Protein AF-A0A2I2KWT9-F1 (afdb_monomer_lite)

Foldseek 3Di:
DDDPPDPPPPPDQDFPDDDPQDGDTDRQPQKDADSQQGDIDSHVVVVVVCQVVPPRNPPPPPPPPPPDDDPDDDDDD

pLDDT: mean 76.05, std 16.82, range [42.34, 95.31]

Structure (mmCIF, N/CA/C/O backbone):
data_AF-A0A2I2KWT9-F1
#
_entry.id   AF-A0A2I2KWT9-F1
#
loop_
_atom_site.group_PDB
_atom_site.id
_atom_site.type_symbol
_atom_site.label_atom_id
_atom_site.label_alt_id
_atom_site.label_comp_id
_atom_site.label_asym_id
_atom_site.label_entity_id
_atom_site.label_seq_id
_atom_site.pdbx_PDB_ins_code
_atom_site.Cartn_x
_atom_site.Cartn_y
_atom_site.Cartn_z
_atom_site.occupancy
_atom_site.B_iso_or_equiv
_atom_site.auth_seq_id
_atom_site.auth_comp_id
_atom_site.auth_asym_id
_atom_site.auth_atom_id
_atom_site.pdbx_PDB_model_num
ATOM 1 N N . MET A 1 1 ? -34.858 -13.113 31.176 1.00 54.84 1 MET A N 1
ATOM 2 C CA . MET A 1 1 ? -33.813 -13.767 30.355 1.00 54.84 1 MET A CA 1
ATOM 3 C C . MET A 1 1 ? -32.483 -13.069 30.609 1.00 54.84 1 MET A C 1
ATOM 5 O O . MET A 1 1 ? -32.389 -11.896 30.258 1.00 54.84 1 MET A O 1
ATOM 9 N N . PRO A 1 2 ? -31.481 -13.690 31.254 1.00 61.38 2 PRO A N 1
ATOM 10 C CA . PRO A 1 2 ? -30.196 -13.031 31.441 1.00 61.38 2 PRO A CA 1
ATOM 11 C C . PRO A 1 2 ? -29.445 -13.032 30.103 1.00 61.38 2 PRO A C 1
ATOM 13 O O . PRO A 1 2 ? -29.268 -14.077 29.475 1.00 61.38 2 PRO A O 1
ATOM 16 N N . ARG A 1 3 ? -29.047 -11.846 29.631 1.00 63.38 3 ARG A N 1
ATOM 17 C CA . ARG A 1 3 ? -28.207 -11.695 28.437 1.00 63.38 3 ARG A CA 1
ATOM 18 C C . ARG A 1 3 ? -26.864 -12.376 28.713 1.00 63.38 3 ARG A C 1
ATOM 20 O O . ARG A 1 3 ? -26.176 -11.996 29.657 1.00 63.38 3 ARG A O 1
ATOM 27 N N . ARG A 1 4 ? -26.492 -13.380 27.908 1.00 68.44 4 ARG A N 1
ATOM 28 C CA . ARG A 1 4 ? -25.144 -13.966 27.948 1.00 68.44 4 ARG A CA 1
ATOM 29 C C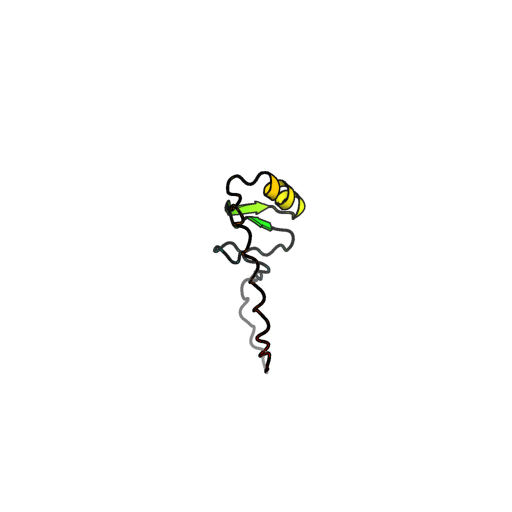 . ARG A 1 4 ? -24.136 -12.839 27.710 1.00 68.44 4 ARG A C 1
ATOM 31 O O . ARG A 1 4 ? -24.188 -12.200 26.661 1.00 68.44 4 ARG A O 1
ATOM 38 N N . ARG A 1 5 ? -23.247 -12.586 28.677 1.00 63.97 5 ARG A N 1
ATOM 39 C CA . ARG A 1 5 ? -22.056 -11.752 28.464 1.00 63.97 5 ARG A CA 1
ATOM 40 C C . ARG A 1 5 ? -21.266 -12.401 27.333 1.00 63.97 5 ARG A C 1
ATOM 42 O O . ARG A 1 5 ? -20.862 -13.555 27.462 1.00 63.97 5 ARG A O 1
ATOM 49 N N . GLN A 1 6 ? -21.119 -11.694 26.216 1.00 68.31 6 GLN A N 1
ATOM 50 C CA . GLN A 1 6 ? -20.132 -12.073 25.212 1.00 68.31 6 GLN A CA 1
ATOM 51 C C . GLN A 1 6 ? -18.768 -12.074 25.915 1.00 68.31 6 GLN A C 1
ATOM 53 O O . GLN A 1 6 ? -18.505 -11.135 26.675 1.00 68.31 6 GLN A O 1
ATOM 58 N N . PRO A 1 7 ? -17.933 -13.111 25.733 1.00 65.88 7 PRO A N 1
ATOM 59 C CA . PRO A 1 7 ? -16.553 -13.033 26.172 1.00 65.88 7 PRO A CA 1
ATOM 60 C C . PRO A 1 7 ? -15.946 -11.793 25.522 1.00 65.88 7 PRO A C 1
ATOM 62 O O . PRO A 1 7 ? -16.215 -11.498 24.358 1.00 65.88 7 PRO A O 1
ATOM 65 N N . GLU A 1 8 ? -15.200 -11.043 26.316 1.00 65.38 8 GLU A N 1
ATOM 66 C CA . GLU A 1 8 ? -14.422 -9.877 25.921 1.00 65.38 8 GLU A CA 1
ATOM 67 C C . GLU A 1 8 ? -13.404 -10.330 24.870 1.00 65.38 8 GLU A C 1
ATOM 69 O O . GLU A 1 8 ? -12.268 -10.691 25.162 1.00 65.38 8 GLU A O 1
ATOM 74 N N . ALA A 1 9 ? -13.865 -10.417 23.621 1.00 64.62 9 ALA A N 1
ATOM 75 C CA . ALA A 1 9 ? -13.020 -10.664 22.479 1.00 64.62 9 ALA A CA 1
ATOM 76 C C . ALA A 1 9 ? -12.027 -9.509 22.462 1.00 64.62 9 ALA A C 1
ATOM 78 O O . ALA A 1 9 ? -12.425 -8.368 22.218 1.00 64.62 9 ALA A O 1
ATOM 79 N N . ALA A 1 10 ? -10.764 -9.806 22.785 1.00 66.31 10 ALA A N 1
ATOM 80 C CA . ALA A 1 10 ? -9.661 -8.871 22.632 1.00 66.31 10 ALA A CA 1
ATOM 81 C C . ALA A 1 10 ? -9.867 -8.130 21.311 1.00 66.31 10 ALA A C 1
ATOM 83 O O . ALA A 1 10 ? -10.089 -8.786 20.289 1.00 66.31 10 ALA A O 1
ATOM 84 N N . ALA A 1 11 ? -9.916 -6.796 21.369 1.00 69.06 11 ALA A N 1
ATOM 85 C CA . ALA A 1 11 ? -10.318 -5.959 20.248 1.00 69.06 11 ALA A CA 1
ATOM 86 C C . ALA A 1 11 ? -9.477 -6.326 19.019 1.00 69.06 11 ALA A C 1
ATOM 88 O O . ALA A 1 11 ? -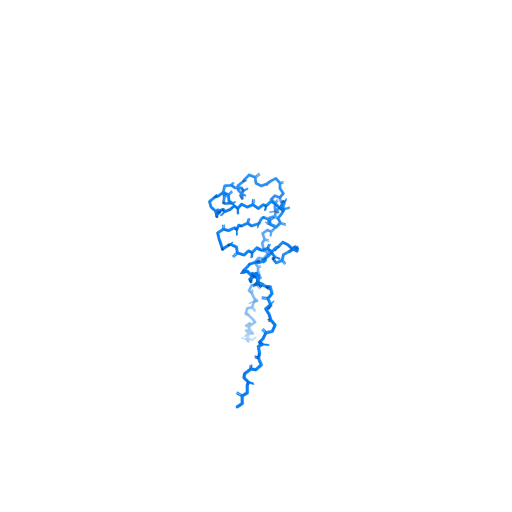8.312 -5.948 18.910 1.00 69.06 11 ALA A O 1
ATOM 89 N N . ARG A 1 12 ? -10.045 -7.134 18.117 1.00 73.88 12 ARG A N 1
ATOM 90 C CA . ARG A 1 12 ? -9.379 -7.507 16.874 1.00 73.88 12 ARG A CA 1
ATOM 91 C C . ARG A 1 12 ? -9.373 -6.255 16.018 1.00 73.88 12 ARG A C 1
ATOM 93 O O . ARG A 1 12 ? -10.432 -5.836 15.556 1.00 73.88 12 ARG A O 1
ATOM 100 N N . ILE A 1 13 ? -8.202 -5.647 15.848 1.00 79.19 13 ILE A N 1
ATOM 101 C CA . ILE A 1 13 ? -8.054 -4.521 14.932 1.00 79.19 13 ILE A CA 1
ATOM 102 C C . ILE A 1 13 ? -8.254 -5.083 13.518 1.00 79.19 13 ILE A C 1
ATOM 104 O O . ILE A 1 13 ? -7.552 -6.024 13.140 1.00 79.19 13 ILE A O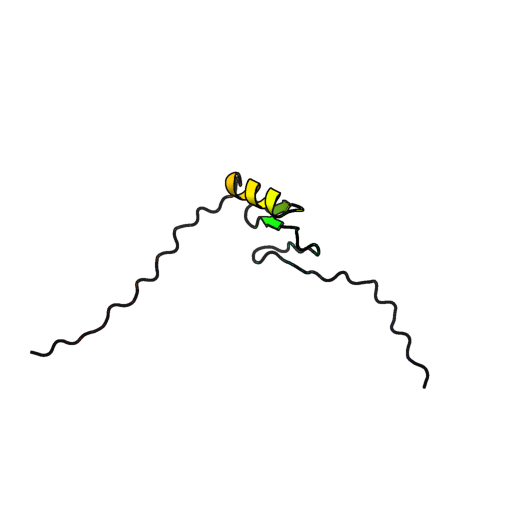 1
ATOM 108 N N . PRO A 1 14 ? -9.241 -4.588 12.755 1.00 86.19 14 PRO A N 1
ATOM 109 C CA . PR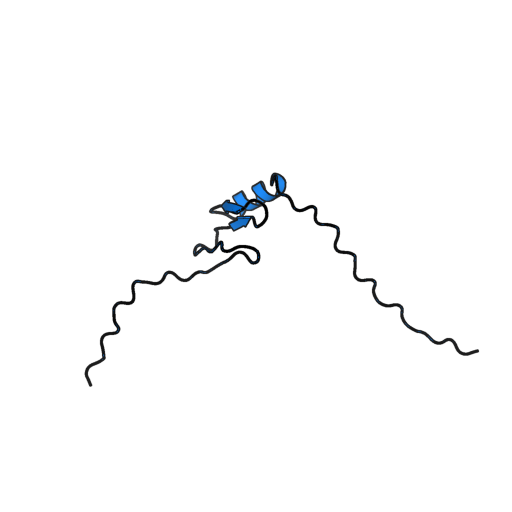O A 1 14 ? -9.502 -5.100 11.422 1.00 86.19 14 PRO A CA 1
ATOM 110 C C . PRO A 1 14 ? -8.343 -4.742 10.491 1.00 86.19 14 PRO A C 1
ATOM 112 O O . PRO A 1 14 ? -7.901 -3.595 10.456 1.00 86.19 14 PRO A O 1
ATOM 115 N N . VAL A 1 15 ? -7.887 -5.716 9.705 1.00 90.31 15 VAL A N 1
ATOM 116 C CA . VAL A 1 15 ? -7.021 -5.451 8.553 1.00 90.31 15 VAL A CA 1
ATOM 117 C C . VAL A 1 15 ? -7.847 -4.691 7.520 1.00 90.31 15 VAL A C 1
ATOM 119 O O . VAL A 1 15 ? -8.919 -5.151 7.128 1.00 90.31 15 VAL A O 1
ATOM 122 N N . THR A 1 16 ? -7.361 -3.530 7.095 1.00 91.94 16 THR A N 1
ATOM 123 C CA . THR A 1 16 ? -8.053 -2.670 6.122 1.00 91.94 16 THR A CA 1
ATOM 124 C C . THR A 1 16 ? -7.407 -2.745 4.744 1.00 91.94 16 THR A C 1
ATOM 126 O O . THR A 1 16 ? -8.077 -2.482 3.747 1.00 91.94 16 THR A O 1
ATOM 129 N N . ALA A 1 17 ? -6.141 -3.164 4.670 1.00 91.31 17 ALA A N 1
ATOM 130 C CA . ALA A 1 17 ? -5.411 -3.330 3.425 1.00 91.31 17 ALA A CA 1
ATOM 131 C C . ALA A 1 17 ? -4.368 -4.457 3.507 1.00 91.31 17 ALA A C 1
ATOM 133 O O . ALA A 1 17 ? -3.843 -4.798 4.569 1.00 91.31 17 ALA A O 1
ATOM 134 N N . SER A 1 18 ? -4.084 -5.055 2.351 1.00 92.69 18 SER A N 1
ATOM 135 C CA . SER A 1 18 ? -3.088 -6.114 2.180 1.00 92.69 18 SER A CA 1
ATOM 136 C C . SER A 1 18 ? -2.411 -5.992 0.820 1.00 92.69 18 SER A C 1
ATOM 138 O O . SER A 1 18 ? -2.985 -5.447 -0.129 1.00 92.69 18 SER A O 1
ATOM 140 N N . CYS A 1 19 ? -1.183 -6.492 0.707 1.00 91.38 19 CYS A N 1
ATOM 141 C CA . CYS A 1 19 ? -0.502 -6.566 -0.575 1.00 91.38 19 CYS A CA 1
ATOM 142 C C . CYS A 1 19 ? -0.991 -7.785 -1.369 1.00 91.38 19 CYS A C 1
ATOM 144 O O . CYS A 1 19 ? -0.918 -8.912 -0.902 1.00 91.38 19 CYS A O 1
ATOM 146 N N . ALA A 1 20 ? -1.402 -7.592 -2.624 1.00 85.31 20 ALA A N 1
ATOM 147 C CA . ALA A 1 20 ? -1.832 -8.700 -3.487 1.00 85.31 20 ALA A CA 1
ATOM 148 C C . ALA A 1 20 ? -0.693 -9.655 -3.919 1.00 85.31 20 ALA A C 1
ATOM 150 O O . ALA A 1 20 ? -0.949 -10.620 -4.635 1.00 85.31 20 ALA A O 1
ATOM 151 N N . GLY A 1 21 ? 0.561 -9.359 -3.560 1.00 85.88 21 GLY A N 1
ATOM 152 C CA . GLY A 1 21 ? 1.739 -10.131 -3.968 1.00 85.88 21 GLY A CA 1
ATOM 153 C C . GLY A 1 21 ? 2.597 -10.667 -2.822 1.00 85.88 21 GLY A C 1
ATOM 154 O O . GLY A 1 21 ? 3.584 -11.340 -3.104 1.00 85.88 21 GLY A O 1
ATOM 155 N N . CYS A 1 22 ? 2.273 -10.359 -1.564 1.00 91.62 22 CYS A N 1
ATOM 156 C CA . CYS A 1 22 ? 3.007 -10.837 -0.390 1.00 91.62 22 CYS A CA 1
ATOM 157 C C . CYS A 1 22 ? 2.125 -10.782 0.867 1.00 91.62 22 CYS A C 1
ATOM 159 O O . CYS A 1 22 ? 1.063 -10.168 0.851 1.00 91.62 22 CYS A O 1
ATOM 161 N N . ASP A 1 23 ? 2.589 -11.358 1.975 1.00 93.44 23 ASP A N 1
ATOM 162 C CA . ASP A 1 23 ? 1.814 -11.460 3.223 1.00 93.44 23 ASP A CA 1
ATOM 163 C C . ASP A 1 23 ? 1.758 -10.158 4.049 1.00 93.44 23 ASP A C 1
ATOM 165 O O . ASP A 1 23 ? 1.369 -10.163 5.217 1.00 93.44 23 ASP A O 1
ATOM 169 N N . ALA A 1 24 ? 2.160 -9.020 3.473 1.00 92.50 24 ALA A N 1
ATOM 170 C CA . ALA A 1 24 ? 2.097 -7.735 4.158 1.00 92.50 24 ALA A CA 1
ATOM 171 C C . ALA A 1 24 ? 0.641 -7.267 4.315 1.00 92.50 24 ALA A C 1
ATOM 173 O O . ALA A 1 24 ? -0.099 -7.140 3.336 1.00 92.50 24 ALA A O 1
ATOM 174 N N . THR A 1 25 ? 0.255 -6.946 5.552 1.00 93.81 25 THR A N 1
ATOM 175 C CA . THR A 1 25 ? -1.078 -6.446 5.919 1.00 93.81 25 THR A CA 1
ATOM 176 C C . THR A 1 25 ? -0.968 -5.254 6.853 1.00 93.81 25 THR A C 1
ATOM 178 O O . THR A 1 25 ? -0.084 -5.230 7.710 1.00 93.81 25 THR A O 1
ATOM 181 N N . TRP A 1 26 ? -1.887 -4.300 6.743 1.00 93.50 26 TRP A N 1
ATOM 182 C CA . TRP A 1 26 ? -1.914 -3.126 7.607 1.00 93.50 26 TRP A CA 1
ATOM 183 C C . TRP A 1 26 ? -3.341 -2.618 7.841 1.00 93.50 26 TRP A C 1
ATOM 185 O O . TRP A 1 26 ? -4.303 -3.027 7.184 1.00 93.50 26 TRP A O 1
ATOM 195 N N . THR A 1 27 ? -3.481 -1.775 8.860 1.00 92.69 27 THR A N 1
ATOM 196 C CA . THR A 1 27 ? -4.772 -1.272 9.354 1.00 92.69 27 THR A CA 1
ATOM 197 C C . THR A 1 27 ? -4.976 0.207 9.038 1.00 92.69 27 THR A C 1
ATOM 199 O O . THR A 1 27 ? -6.112 0.672 8.959 1.00 92.69 27 THR A O 1
ATOM 202 N N . ASP A 1 28 ? -3.888 0.951 8.855 1.00 90.50 28 ASP A N 1
ATOM 203 C CA . ASP A 1 28 ? -3.922 2.376 8.554 1.00 90.50 28 ASP A CA 1
ATOM 204 C C . ASP A 1 28 ? -4.039 2.609 7.033 1.00 90.50 28 ASP A C 1
ATOM 206 O O . ASP A 1 28 ? -3.162 2.184 6.285 1.00 90.50 28 ASP A O 1
ATOM 210 N N . PRO A 1 29 ? -5.090 3.282 6.541 1.00 85.00 29 PRO A N 1
ATOM 211 C CA . PRO A 1 29 ? -5.317 3.439 5.105 1.00 85.00 29 PRO A CA 1
ATOM 212 C C . PRO A 1 29 ? -4.294 4.342 4.393 1.00 85.00 29 PRO A C 1
ATOM 214 O O . PRO A 1 29 ? -4.212 4.286 3.168 1.00 85.00 29 PRO A O 1
ATOM 217 N N . ALA A 1 30 ? -3.539 5.174 5.115 1.00 89.56 30 ALA A N 1
ATOM 218 C CA . ALA A 1 30 ? -2.472 5.997 4.547 1.00 89.56 30 ALA A CA 1
ATOM 219 C C . ALA A 1 30 ? -1.153 5.223 4.406 1.00 89.56 30 ALA A C 1
ATOM 221 O O . ALA A 1 30 ? -0.278 5.636 3.642 1.00 89.56 30 ALA A O 1
ATOM 222 N N . THR A 1 31 ? -1.025 4.084 5.095 1.00 93.56 31 THR A N 1
ATOM 223 C CA . THR A 1 31 ? 0.132 3.203 4.951 1.00 93.56 31 THR A CA 1
ATOM 224 C C . THR A 1 31 ? 0.151 2.563 3.563 1.00 93.56 31 THR A C 1
ATOM 226 O O . THR A 1 31 ? -0.847 2.020 3.087 1.00 93.56 31 THR A O 1
ATOM 229 N N . ALA A 1 32 ? 1.313 2.596 2.920 1.00 93.31 32 ALA A N 1
ATOM 230 C CA . ALA A 1 32 ? 1.551 2.021 1.604 1.00 93.31 32 ALA A CA 1
ATOM 231 C C . ALA A 1 32 ? 2.728 1.037 1.645 1.00 93.31 32 ALA A C 1
ATOM 233 O O . ALA A 1 32 ? 3.671 1.204 2.416 1.00 93.31 32 ALA A O 1
ATOM 234 N N . HIS A 1 33 ? 2.678 0.005 0.800 1.00 93.62 33 HIS A N 1
ATOM 235 C CA . HIS A 1 33 ? 3.687 -1.052 0.720 1.00 93.62 33 HIS A CA 1
ATOM 236 C C . HIS A 1 33 ? 4.142 -1.261 -0.727 1.00 93.62 33 HIS A C 1
ATOM 238 O O . HIS A 1 33 ? 3.322 -1.428 -1.634 1.00 93.62 33 HIS A O 1
ATOM 244 N N . CYS A 1 34 ? 5.454 -1.327 -0.949 1.00 91.81 34 CYS A N 1
ATOM 245 C CA . CYS A 1 34 ? 6.009 -1.612 -2.266 1.00 91.81 34 CYS A CA 1
ATOM 246 C C . CYS A 1 34 ? 6.152 -3.118 -2.464 1.00 91.81 34 CYS A C 1
ATOM 248 O O . CYS A 1 34 ? 7.030 -3.743 -1.876 1.00 91.81 34 CYS A O 1
ATOM 250 N N . ARG A 1 35 ? 5.365 -3.692 -3.380 1.00 89.25 35 ARG A N 1
ATOM 251 C CA . ARG A 1 35 ? 5.435 -5.129 -3.708 1.00 89.25 35 ARG A CA 1
ATOM 252 C C . ARG A 1 35 ? 6.797 -5.598 -4.240 1.00 89.25 35 ARG A C 1
ATOM 254 O O . ARG A 1 35 ? 7.004 -6.794 -4.380 1.00 89.25 35 ARG A O 1
ATOM 261 N N . SER A 1 36 ? 7.649 -4.666 -4.664 1.00 88.56 36 SER A N 1
ATOM 262 C CA . SER A 1 36 ? 8.895 -4.971 -5.370 1.00 88.56 36 SER A CA 1
ATOM 263 C C . SER A 1 36 ? 10.086 -5.034 -4.417 1.00 88.56 36 SER A C 1
ATOM 265 O O . SER A 1 36 ? 10.899 -5.942 -4.518 1.00 88.56 36 SER A O 1
ATOM 267 N N . CYS A 1 37 ? 10.195 -4.077 -3.488 1.00 90.81 37 CYS A N 1
ATOM 268 C CA . CYS A 1 37 ? 11.286 -4.021 -2.506 1.00 90.81 37 CYS A CA 1
ATOM 269 C C . CYS A 1 37 ? 10.840 -4.343 -1.069 1.00 90.81 37 CYS A C 1
ATOM 271 O O . CYS A 1 37 ? 11.674 -4.374 -0.171 1.00 90.81 37 CYS A O 1
ATOM 273 N N . HIS A 1 38 ? 9.540 -4.547 -0.850 1.00 92.31 38 HIS A N 1
ATOM 274 C CA . HIS A 1 38 ? 8.909 -4.878 0.428 1.00 92.31 38 HIS A CA 1
ATOM 275 C C . HIS A 1 38 ? 9.013 -3.832 1.549 1.00 92.31 38 HIS A C 1
ATOM 277 O O . HIS A 1 38 ? 8.663 -4.123 2.691 1.00 92.31 38 HIS A O 1
ATOM 283 N N . GLN A 1 39 ? 9.424 -2.603 1.241 1.00 92.25 39 GLN A N 1
ATOM 284 C CA . GLN A 1 39 ? 9.380 -1.500 2.202 1.00 92.25 39 GLN A CA 1
ATOM 285 C C . GLN A 1 39 ? 7.952 -0.956 2.375 1.00 92.25 39 GLN A C 1
ATOM 287 O O . GLN A 1 39 ? 7.070 -1.186 1.538 1.00 92.25 39 GLN A O 1
ATOM 292 N N . SER A 1 40 ? 7.728 -0.253 3.485 1.00 93.69 40 SER A N 1
ATOM 293 C CA . SER A 1 40 ? 6.449 0.359 3.849 1.00 93.69 40 SER A CA 1
ATOM 294 C C . SER A 1 40 ? 6.625 1.823 4.233 1.00 93.69 40 SER A C 1
ATOM 296 O O . SER A 1 40 ? 7.606 2.172 4.890 1.00 93.69 40 SER A O 1
ATOM 298 N N . TRP A 1 41 ? 5.638 2.647 3.899 1.00 95.31 41 TRP A N 1
ATOM 299 C CA . TRP A 1 41 ? 5.600 4.076 4.200 1.00 95.31 41 TRP A CA 1
ATOM 300 C C . TRP A 1 41 ? 4.310 4.414 4.936 1.00 95.31 41 TRP A C 1
ATOM 302 O O . TRP A 1 41 ? 3.274 3.842 4.603 1.00 95.31 41 TRP A O 1
ATOM 312 N N . PRO A 1 42 ? 4.342 5.343 5.903 1.00 93.31 42 PRO A N 1
ATOM 313 C CA . PRO A 1 42 ? 3.151 5.770 6.637 1.00 93.31 42 PRO A CA 1
ATOM 314 C C . PRO A 1 42 ? 2.232 6.691 5.818 1.00 93.31 42 PRO A C 1
ATOM 316 O O . PRO A 1 42 ? 1.118 6.971 6.248 1.00 93.31 42 PRO A O 1
ATOM 319 N N . SER A 1 43 ? 2.700 7.194 4.672 1.00 92.00 43 SER A N 1
ATOM 320 C CA . SER A 1 43 ? 1.945 8.065 3.775 1.00 92.00 43 SER A CA 1
ATOM 321 C C . SER A 1 43 ? 2.143 7.661 2.317 1.00 92.00 43 SER A C 1
ATOM 323 O O . SER A 1 43 ? 3.182 7.116 1.933 1.00 92.00 43 SER A O 1
ATOM 325 N N . VAL A 1 44 ? 1.148 7.992 1.493 1.00 87.75 44 VAL A N 1
ATOM 326 C CA . VAL A 1 44 ? 1.205 7.800 0.038 1.00 87.75 44 VAL A CA 1
ATOM 327 C C . VAL A 1 44 ? 2.301 8.664 -0.594 1.00 87.75 44 VAL A C 1
ATOM 329 O O . VAL A 1 44 ? 2.992 8.189 -1.481 1.00 87.75 44 VAL A O 1
ATOM 332 N N . GLU A 1 45 ? 2.539 9.878 -0.089 1.00 91.06 45 GLU A N 1
ATOM 333 C CA . GLU A 1 45 ? 3.574 10.781 -0.621 1.00 91.06 45 GLU A CA 1
ATOM 334 C C . GLU A 1 45 ? 4.985 10.170 -0.544 1.00 91.06 45 GLU A C 1
ATOM 336 O O . GLU A 1 45 ? 5.707 10.149 -1.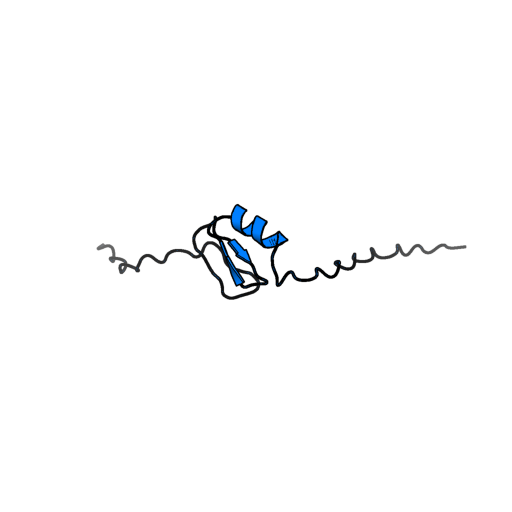539 1.00 91.06 45 GLU A O 1
ATOM 341 N N . GLY A 1 46 ? 5.358 9.586 0.604 1.00 90.38 46 GLY A N 1
ATOM 342 C CA . GLY A 1 46 ? 6.654 8.909 0.745 1.00 90.38 46 GLY A CA 1
ATOM 343 C C . GLY A 1 46 ? 6.763 7.645 -0.114 1.00 90.38 46 GLY A C 1
ATOM 344 O O . GLY A 1 46 ? 7.845 7.285 -0.577 1.00 90.38 46 GLY A O 1
ATOM 345 N N . PHE A 1 47 ? 5.635 6.980 -0.367 1.00 92.25 47 PHE A N 1
ATOM 346 C CA . PHE A 1 47 ? 5.583 5.853 -1.291 1.00 92.25 47 PHE A CA 1
ATOM 347 C C . PHE A 1 47 ? 5.739 6.289 -2.754 1.00 92.25 47 PHE A C 1
ATOM 349 O O . PHE A 1 47 ? 6.463 5.635 -3.504 1.00 92.25 47 PHE A O 1
ATOM 356 N N . ASP A 1 48 ? 5.119 7.396 -3.158 1.00 90.62 48 ASP A N 1
ATOM 357 C CA . ASP A 1 48 ? 5.222 7.932 -4.516 1.00 90.62 48 ASP A CA 1
ATOM 358 C C . ASP A 1 48 ? 6.652 8.391 -4.834 1.00 90.62 48 ASP A C 1
ATOM 360 O O . ASP A 1 48 ? 7.171 8.070 -5.905 1.00 90.62 48 ASP A O 1
ATOM 364 N N . GLU A 1 49 ? 7.329 9.050 -3.886 1.00 91.06 49 GLU A N 1
ATOM 365 C CA . GLU A 1 49 ? 8.763 9.361 -3.997 1.00 91.06 49 GLU A CA 1
ATOM 366 C C . GLU A 1 49 ? 9.584 8.080 -4.203 1.00 91.06 49 GLU A C 1
ATOM 368 O O . GLU A 1 49 ? 10.408 7.981 -5.120 1.00 91.06 49 GLU A O 1
ATOM 373 N N . HIS A 1 50 ? 9.298 7.046 -3.409 1.00 90.69 50 HIS A N 1
ATOM 374 C CA . HIS A 1 50 ? 9.968 5.762 -3.541 1.00 90.69 50 HIS A CA 1
ATOM 375 C C . HIS A 1 50 ? 9.761 5.104 -4.915 1.00 90.69 50 HIS A C 1
ATOM 377 O O . HIS A 1 50 ? 10.681 4.456 -5.411 1.00 90.69 50 HIS A O 1
ATOM 383 N N . LEU A 1 51 ? 8.593 5.230 -5.557 1.00 86.00 51 LEU A N 1
ATOM 384 C CA . LEU A 1 51 ? 8.332 4.582 -6.852 1.00 86.00 51 LEU A CA 1
ATOM 385 C C . LEU A 1 51 ? 9.302 5.029 -7.957 1.00 86.00 51 LEU A C 1
ATOM 387 O O . LEU A 1 51 ? 9.591 4.244 -8.870 1.00 86.00 51 LEU A O 1
ATOM 391 N N . VAL A 1 52 ? 9.821 6.255 -7.870 1.00 85.12 52 VAL A N 1
ATOM 392 C CA . VAL A 1 52 ? 10.825 6.790 -8.800 1.00 85.12 52 VAL A CA 1
ATOM 393 C C . VAL A 1 52 ? 12.183 6.120 -8.571 1.00 85.12 52 VAL A C 1
ATOM 395 O O . VAL A 1 52 ? 12.794 5.620 -9.521 1.00 85.12 52 VAL A O 1
ATOM 398 N N . GLU A 1 53 ? 12.585 6.017 -7.306 1.00 84.56 53 GLU A N 1
ATOM 399 C CA . GLU A 1 53 ? 13.910 5.559 -6.868 1.00 84.56 53 GLU A CA 1
ATOM 400 C C . GLU A 1 53 ? 13.973 4.055 -6.557 1.00 84.56 53 GLU A C 1
ATOM 402 O O . GLU A 1 53 ? 15.008 3.539 -6.135 1.00 84.56 53 GLU A O 1
ATOM 407 N N . CYS A 1 54 ? 12.867 3.321 -6.721 1.00 85.31 54 CYS A N 1
ATOM 408 C CA . CYS A 1 54 ? 12.786 1.943 -6.256 1.00 85.31 54 CYS A CA 1
ATOM 409 C C . CYS A 1 54 ? 13.850 1.064 -6.956 1.00 85.31 54 CYS A C 1
ATOM 411 O O . CYS A 1 54 ? 13.805 0.865 -8.173 1.00 85.31 54 CYS A O 1
ATOM 413 N N . PRO A 1 55 ? 14.800 0.471 -6.210 1.00 78.38 55 PRO A N 1
ATOM 414 C CA . PRO A 1 55 ? 15.906 -0.277 -6.811 1.00 78.38 55 PRO A CA 1
ATOM 415 C C . PRO A 1 55 ? 15.440 -1.604 -7.422 1.00 78.38 55 PRO A C 1
ATOM 417 O O . PRO A 1 55 ? 16.084 -2.152 -8.310 1.00 78.38 55 PRO A O 1
ATOM 420 N N . ALA A 1 56 ? 14.293 -2.109 -6.964 1.00 78.50 56 ALA A N 1
ATOM 421 C CA . ALA A 1 56 ? 13.659 -3.324 -7.454 1.00 78.50 56 ALA A CA 1
ATOM 422 C C . ALA A 1 56 ? 12.572 -3.032 -8.500 1.00 78.50 56 ALA A C 1
ATOM 424 O O . ALA A 1 56 ? 11.686 -3.868 -8.688 1.00 78.50 56 ALA A O 1
ATOM 425 N N . ARG A 1 57 ? 12.583 -1.844 -9.139 1.00 64.06 57 ARG A N 1
ATOM 426 C CA . ARG A 1 57 ? 11.579 -1.447 -10.140 1.00 64.06 57 ARG A CA 1
ATOM 427 C C . ARG A 1 57 ? 11.362 -2.597 -11.119 1.00 64.06 57 ARG A C 1
ATOM 429 O O . ARG A 1 57 ? 12.281 -2.936 -11.867 1.00 64.06 57 ARG A O 1
ATOM 436 N N . PRO A 1 58 ? 10.167 -3.215 -11.134 1.00 60.94 58 PRO A N 1
ATOM 437 C CA . PRO A 1 58 ? 9.892 -4.229 -12.119 1.00 60.94 58 PRO A CA 1
ATOM 438 C C . PRO A 1 58 ? 9.952 -3.513 -13.458 1.00 60.94 58 PRO A C 1
ATOM 440 O O . PRO A 1 58 ? 9.240 -2.528 -13.669 1.00 60.94 58 PRO A O 1
ATOM 443 N N . VAL A 1 59 ? 10.813 -3.988 -14.357 1.00 56.25 59 VAL A N 1
ATOM 444 C CA . VAL A 1 59 ? 10.714 -3.623 -15.765 1.00 56.25 59 VAL A CA 1
ATOM 445 C C . VAL A 1 59 ? 9.307 -4.042 -16.165 1.00 56.25 59 VAL A C 1
ATOM 447 O O . VAL A 1 59 ? 9.014 -5.233 -16.275 1.00 56.25 59 VAL A O 1
ATOM 450 N N . ILE A 1 60 ? 8.393 -3.077 -16.279 1.00 56.19 60 ILE A N 1
ATOM 451 C CA . ILE A 1 60 ? 7.062 -3.323 -16.813 1.00 56.19 60 ILE A CA 1
ATOM 452 C C . ILE A 1 60 ? 7.326 -3.664 -18.272 1.00 56.19 60 ILE A C 1
ATOM 454 O O . ILE A 1 60 ? 7.405 -2.773 -19.115 1.00 56.19 60 ILE A O 1
ATOM 458 N N . ALA A 1 61 ? 7.541 -4.948 -18.568 1.00 49.66 61 ALA A N 1
ATOM 459 C CA . ALA A 1 61 ? 7.507 -5.436 -19.930 1.00 49.66 61 ALA A CA 1
ATOM 460 C C . ALA A 1 61 ? 6.173 -4.939 -20.478 1.00 49.66 61 ALA A C 1
ATOM 462 O O . ALA A 1 61 ? 5.121 -5.296 -19.934 1.00 49.66 61 ALA A O 1
ATOM 463 N N . ALA A 1 62 ? 6.243 -4.010 -21.438 1.00 51.72 62 ALA A N 1
ATOM 464 C CA . ALA A 1 62 ? 5.079 -3.336 -21.982 1.00 51.72 62 ALA A CA 1
ATOM 465 C C . ALA A 1 62 ? 4.017 -4.402 -22.223 1.00 51.72 62 ALA A C 1
ATOM 467 O O . ALA A 1 62 ? 4.284 -5.384 -22.925 1.00 51.72 62 ALA A O 1
ATOM 468 N N . ARG A 1 63 ? 2.858 -4.274 -21.557 1.00 56.06 63 ARG A N 1
ATOM 469 C CA . ARG A 1 63 ? 1.755 -5.215 -21.757 1.00 56.06 63 ARG A CA 1
ATOM 470 C C . ARG A 1 63 ? 1.568 -5.289 -23.264 1.00 56.06 63 ARG A C 1
ATOM 472 O O . ARG A 1 63 ? 1.252 -4.264 -23.864 1.00 56.06 63 ARG A O 1
ATOM 479 N N . ARG A 1 64 ? 1.827 -6.452 -23.880 1.00 52.12 64 ARG A N 1
ATOM 480 C CA . ARG A 1 64 ? 1.527 -6.640 -25.301 1.00 52.12 64 ARG A CA 1
ATOM 481 C C . ARG A 1 64 ? 0.075 -6.228 -25.451 1.00 52.12 64 ARG A C 1
ATOM 483 O O . ARG A 1 64 ? -0.796 -6.838 -24.828 1.00 52.12 64 ARG A O 1
ATOM 490 N N . ALA A 1 65 ? -0.157 -5.144 -26.188 1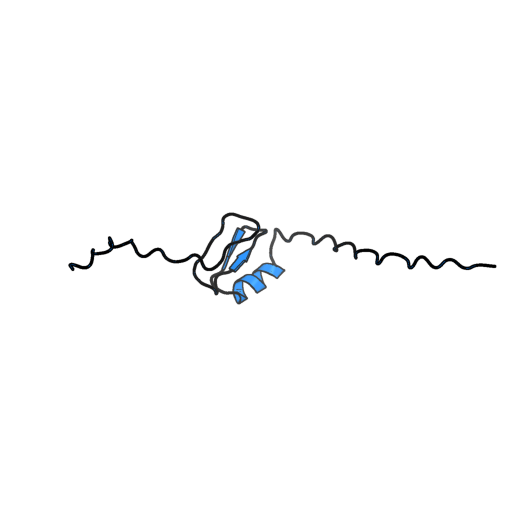.00 56.06 65 ALA A N 1
ATOM 491 C CA . ALA A 1 65 ? -1.495 -4.749 -26.557 1.00 56.06 65 ALA A CA 1
ATOM 492 C C . ALA A 1 65 ? -2.121 -5.992 -27.186 1.00 56.06 65 ALA A C 1
ATOM 494 O O . ALA A 1 65 ? -1.598 -6.540 -28.158 1.00 56.06 65 ALA A O 1
ATOM 495 N N . ARG A 1 66 ? -3.161 -6.504 -26.530 1.00 56.91 66 ARG A N 1
ATOM 496 C CA . ARG A 1 66 ? -4.066 -7.500 -27.087 1.00 56.91 66 ARG A CA 1
ATOM 497 C C . ARG A 1 66 ? -4.384 -7.047 -28.512 1.00 56.91 66 ARG A C 1
ATOM 499 O O . ARG A 1 66 ? -4.963 -5.978 -28.679 1.00 56.91 66 ARG A O 1
ATOM 506 N N . ARG A 1 67 ? -3.872 -7.785 -29.509 1.00 55.53 67 ARG A N 1
ATOM 507 C CA . ARG A 1 67 ? -4.224 -7.583 -30.916 1.00 55.53 67 ARG A CA 1
ATOM 508 C C . ARG A 1 67 ? -5.732 -7.748 -30.965 1.00 55.53 67 ARG A C 1
ATOM 510 O O . ARG A 1 67 ? -6.224 -8.840 -30.697 1.00 55.53 67 ARG A O 1
ATOM 517 N N . ASP A 1 68 ? -6.420 -6.641 -31.196 1.00 52.41 68 ASP A N 1
ATOM 518 C CA . ASP A 1 68 ? -7.824 -6.652 -31.560 1.00 52.41 68 ASP A CA 1
ATOM 519 C C . ASP A 1 68 ? -7.956 -7.574 -32.777 1.00 52.41 68 ASP A C 1
ATOM 521 O O . ASP A 1 68 ? -7.172 -7.481 -33.728 1.00 52.41 68 ASP A O 1
ATOM 525 N N . SER A 1 69 ? -8.816 -8.576 -32.646 1.00 53.25 69 SER A N 1
ATOM 526 C CA . SER A 1 69 ? -9.017 -9.619 -33.640 1.00 53.25 69 SER A CA 1
ATOM 527 C C . SER A 1 69 ? -9.450 -9.009 -34.972 1.00 53.25 69 SER A C 1
ATOM 529 O O . SER A 1 69 ? -10.341 -8.168 -35.016 1.00 53.25 69 SER A O 1
ATOM 531 N N . GLU A 1 70 ? -8.819 -9.456 -36.058 1.00 53.66 70 GLU A N 1
ATOM 532 C CA . GLU A 1 70 ? -9.184 -9.113 -37.433 1.00 53.66 70 GLU A CA 1
ATOM 533 C C . GLU A 1 70 ? -10.693 -9.316 -37.676 1.00 53.66 70 GLU A C 1
ATOM 535 O O . GLU A 1 70 ? -11.221 -10.381 -37.335 1.00 53.66 70 GLU A O 1
ATOM 540 N N . PRO A 1 71 ? -11.410 -8.358 -38.296 1.00 50.00 71 PRO A N 1
ATOM 541 C CA . PRO A 1 71 ? -12.756 -8.624 -38.768 1.00 50.00 71 PRO A CA 1
ATOM 542 C C . PRO A 1 71 ? -12.674 -9.563 -39.973 1.00 50.00 71 PRO A C 1
ATOM 544 O O . PRO A 1 71 ? -12.243 -9.192 -41.064 1.00 50.00 71 PRO A O 1
ATOM 547 N N . SER A 1 72 ? -13.110 -10.802 -39.755 1.00 56.72 72 SER A N 1
ATOM 548 C CA . SER A 1 72 ? -13.447 -11.747 -40.813 1.00 56.72 72 SER A CA 1
ATOM 549 C C . SER A 1 72 ? -14.541 -11.129 -41.692 1.00 56.72 72 SER A C 1
ATOM 551 O O . SER A 1 72 ? -15.680 -10.964 -41.259 1.00 56.72 72 SER A O 1
ATOM 553 N N . GLY A 1 73 ? -14.174 -10.738 -42.911 1.00 48.34 73 GLY A N 1
ATOM 554 C CA . GLY A 1 73 ? -15.076 -10.195 -43.921 1.00 48.34 73 GLY A CA 1
ATOM 555 C C . GLY A 1 73 ? -14.915 -10.969 -45.218 1.00 48.34 73 GLY A C 1
ATOM 556 O O . GLY A 1 73 ? -14.031 -10.675 -46.016 1.00 48.34 73 GLY A O 1
ATOM 557 N N . ALA A 1 74 ? -15.761 -11.980 -45.403 1.00 51.75 74 ALA A N 1
ATOM 558 C CA . ALA A 1 74 ? -15.905 -12.714 -46.648 1.00 51.75 74 ALA A CA 1
ATOM 559 C C . ALA A 1 74 ? -16.340 -11.759 -47.774 1.00 51.75 74 ALA A C 1
ATOM 561 O O . ALA A 1 74 ? -17.439 -11.208 -47.739 1.00 51.75 74 ALA A O 1
ATOM 562 N N . GLY A 1 75 ? -15.472 -11.565 -48.767 1.00 42.34 75 GLY A N 1
ATOM 563 C CA . GLY A 1 75 ? -15.800 -10.907 -50.026 1.00 42.34 75 GLY A CA 1
ATOM 564 C C . GLY A 1 75 ? -16.127 -11.956 -51.078 1.00 42.34 75 GLY A C 1
ATOM 565 O O . GLY A 1 75 ? -15.230 -12.613 -51.596 1.00 42.34 75 GLY A O 1
ATOM 566 N N . VAL A 1 76 ? -17.417 -12.122 -51.348 1.00 46.28 76 VAL A N 1
ATOM 567 C CA . VAL A 1 76 ? -17.950 -12.836 -52.508 1.00 46.28 76 VAL A CA 1
ATOM 568 C C . VAL A 1 76 ? -17.608 -12.068 -53.791 1.00 46.28 76 VAL A C 1
ATOM 570 O O . VAL A 1 76 ? -17.843 -10.862 -53.856 1.00 46.28 76 VAL A O 1
ATOM 573 N N . ALA A 1 77 ? -17.076 -12.763 -54.796 1.00 51.62 77 ALA A N 1
ATOM 574 C CA . ALA A 1 77 ? -17.191 -12.426 -56.216 1.00 51.62 77 ALA A CA 1
ATOM 575 C C . ALA A 1 77 ? -16.900 -13.679 -57.049 1.00 51.62 77 ALA A C 1
ATOM 577 O O . ALA A 1 77 ? -15.841 -14.300 -56.807 1.00 51.62 77 ALA A O 1
#

Sequence (77 aa):
MPRRRQPEAAARIPVTASCAGCDATWTDPATAHCRSCHQSWPSVEGFDEHLVECPARPVIAARRARRDSEPSGAGVA

Organism: NCBI:txid1836972

Secondary structure (DSSP, 8-state):
-PPPPPP-----PPP-EE-TTSS-EES-TT-EE-TTT--EESSHHHHHHHHHH-TT-----------PPP-------

Radius of gyration: 24.29 Å; chains: 1; bounding box: 50×25×88 Å

InterPro domains:
  IPR058158 Phage FDXHR zinc binding domain [PF24071] (18-54)